Protein AF-A0A5C9AKV6-F1 (afdb_monomer)

Radius of gyration: 14.04 Å; Cα contacts (8 Å, |Δi|>4): 113; chains: 1; bounding box: 33×28×44 Å

Solvent-accessible surface area (backbone atoms only — not comparable to full-atom values): 5898 Å² total; per-residue (Å²): 132,72,56,66,61,49,43,74,72,34,51,45,73,64,52,48,50,60,42,70,74,45,57,81,90,45,32,67,59,45,50,42,48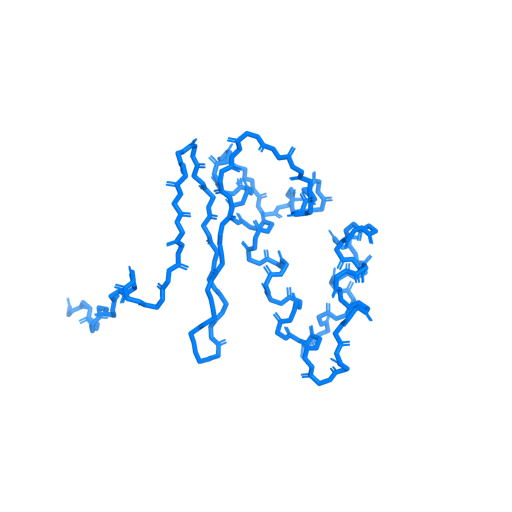,51,51,32,37,27,49,20,50,35,52,65,74,73,51,57,81,88,52,42,58,79,44,57,75,73,60,91,62,86,53,26,71,28,58,36,77,54,93,93,43,62,44,38,45,45,35,82,57,87,57,80,54,46,74,91,74,62,79,89,76,76,78,84,126

Organism: Escherichia coli (NCBI:txid562)

Structure (mmCIF, N/CA/C/O backbone):
data_AF-A0A5C9AKV6-F1
#
_entry.id   AF-A0A5C9AKV6-F1
#
loop_
_atom_site.group_PDB
_atom_site.id
_atom_site.type_symbol
_atom_site.label_atom_id
_atom_site.label_alt_id
_atom_site.label_comp_id
_atom_site.label_asym_id
_atom_site.label_entity_id
_atom_site.label_seq_id
_atom_site.pdbx_PDB_ins_code
_atom_site.Cartn_x
_atom_site.Cartn_y
_atom_site.Cartn_z
_atom_site.occupancy
_atom_site.B_iso_or_equiv
_atom_site.auth_seq_id
_atom_site.auth_comp_id
_atom_site.auth_asym_id
_atom_site.auth_atom_id
_atom_site.pdbx_PDB_model_num
ATOM 1 N N . ALA A 1 1 ? -10.530 14.120 2.009 1.00 62.38 1 ALA A N 1
ATOM 2 C CA . ALA A 1 1 ? -9.162 14.178 1.445 1.00 62.38 1 ALA A CA 1
ATOM 3 C C . ALA A 1 1 ? -9.190 13.738 -0.019 1.00 62.38 1 ALA A C 1
ATOM 5 O O . ALA A 1 1 ? -9.979 12.857 -0.347 1.00 62.38 1 ALA A O 1
ATOM 6 N N . ASN A 1 2 ? -8.371 14.333 -0.893 1.00 90.50 2 ASN A N 1
ATOM 7 C CA . ASN A 1 2 ? -8.347 14.022 -2.331 1.00 90.50 2 ASN A CA 1
ATOM 8 C C . ASN A 1 2 ? -7.441 12.812 -2.643 1.00 90.50 2 ASN A C 1
ATOM 10 O O . ASN A 1 2 ? -6.450 12.922 -3.362 1.00 90.50 2 ASN A O 1
ATOM 14 N N . TRP A 1 3 ? -7.754 11.660 -2.043 1.00 95.25 3 TRP A N 1
ATOM 15 C CA . TRP A 1 3 ? -6.950 10.439 -2.173 1.00 95.25 3 TRP A CA 1
ATOM 16 C C . TRP A 1 3 ? -6.920 9.909 -3.613 1.00 95.25 3 TRP A C 1
ATOM 18 O O . TRP A 1 3 ? -5.906 9.378 -4.045 1.00 95.25 3 TRP A O 1
ATOM 28 N N . ARG A 1 4 ? -7.991 10.127 -4.390 1.00 96.00 4 ARG A N 1
ATOM 29 C CA . ARG A 1 4 ? -8.058 9.741 -5.810 1.00 96.00 4 ARG A CA 1
ATOM 30 C C . ARG A 1 4 ? -7.024 10.475 -6.653 1.00 96.00 4 ARG A C 1
ATOM 32 O O . ARG A 1 4 ? -6.368 9.865 -7.483 1.00 96.00 4 ARG A O 1
ATOM 39 N N . TRP A 1 5 ? -6.838 11.774 -6.414 1.00 96.62 5 TRP A N 1
ATOM 40 C CA . TRP A 1 5 ? -5.790 12.529 -7.098 1.00 96.62 5 TRP A CA 1
ATOM 41 C C . TRP A 1 5 ? -4.391 12.029 -6.728 1.00 96.62 5 TRP A C 1
ATOM 43 O O . TRP A 1 5 ? -3.547 11.903 -7.609 1.00 96.62 5 TRP A O 1
ATOM 53 N N . LEU A 1 6 ? -4.161 11.690 -5.453 1.00 95.94 6 LEU A N 1
ATOM 54 C CA . LEU A 1 6 ? -2.894 11.089 -5.028 1.00 95.94 6 LEU A CA 1
ATOM 55 C C . LEU A 1 6 ? -2.661 9.738 -5.706 1.00 95.94 6 LEU A C 1
ATOM 57 O O . LEU A 1 6 ? -1.579 9.534 -6.242 1.00 95.94 6 LEU A O 1
ATOM 61 N N . ALA A 1 7 ? -3.668 8.860 -5.733 1.00 96.94 7 ALA A N 1
ATOM 62 C CA . ALA A 1 7 ? -3.604 7.577 -6.430 1.00 96.94 7 ALA A CA 1
ATOM 63 C C . ALA A 1 7 ? -3.208 7.777 -7.899 1.00 96.94 7 ALA A C 1
ATOM 65 O O . ALA A 1 7 ? -2.189 7.253 -8.333 1.00 96.94 7 ALA A O 1
ATOM 66 N N . ASN A 1 8 ? -3.911 8.658 -8.614 1.00 96.50 8 ASN A N 1
ATOM 67 C CA . ASN A 1 8 ? -3.614 8.962 -10.015 1.00 96.50 8 ASN A CA 1
ATOM 68 C C . ASN A 1 8 ? -2.194 9.514 -10.231 1.00 96.50 8 ASN A C 1
ATOM 70 O O . ASN A 1 8 ? -1.620 9.332 -11.301 1.00 96.50 8 ASN A O 1
ATOM 74 N N . ALA A 1 9 ? -1.634 10.218 -9.243 1.00 95.56 9 ALA A N 1
ATOM 75 C CA . ALA A 1 9 ? -0.299 10.802 -9.331 1.00 95.56 9 ALA A CA 1
ATOM 76 C C . ALA A 1 9 ? 0.831 9.817 -8.984 1.00 95.56 9 ALA A C 1
ATOM 78 O O . ALA A 1 9 ? 1.960 10.023 -9.429 1.00 95.56 9 ALA A O 1
ATOM 79 N N . VAL A 1 10 ? 0.568 8.792 -8.161 1.00 96.06 10 VAL A N 1
ATOM 80 C CA . VAL A 1 10 ? 1.630 7.960 -7.558 1.00 96.06 10 VAL A CA 1
ATOM 81 C C . VAL A 1 10 ? 1.474 6.456 -7.763 1.00 96.06 10 VAL A C 1
ATOM 83 O O . VAL A 1 10 ? 2.434 5.725 -7.513 1.00 96.06 10 VAL A O 1
ATOM 86 N N . PHE A 1 11 ? 0.296 5.974 -8.160 1.00 97.81 11 PHE A N 1
ATOM 87 C CA . PHE A 1 11 ? 0.047 4.547 -8.337 1.00 97.81 11 PHE A CA 1
ATOM 88 C C . PHE A 1 11 ? 0.399 4.090 -9.754 1.00 97.81 11 PHE A C 1
ATOM 90 O O . PHE A 1 11 ? 0.153 4.792 -10.735 1.00 97.81 11 PHE A O 1
ATOM 97 N N . SER A 1 12 ? 0.981 2.898 -9.861 1.00 97.62 12 SER A N 1
ATOM 98 C CA . SER A 1 12 ? 1.266 2.246 -11.138 1.00 97.62 12 SER A CA 1
ATOM 99 C C . SER A 1 12 ? -0.015 1.721 -11.796 1.00 97.62 12 SER A C 1
ATOM 101 O O . SER A 1 12 ? -1.097 1.751 -11.208 1.00 97.62 12 SER A O 1
ATOM 103 N N . LEU A 1 13 ? 0.093 1.196 -13.019 1.00 97.19 13 LEU A N 1
ATOM 104 C CA . LEU A 1 13 ? -1.034 0.529 -13.681 1.00 97.19 13 LEU A CA 1
ATOM 105 C C . LEU A 1 13 ? -1.511 -0.713 -12.911 1.00 97.19 13 LEU A C 1
ATOM 107 O O . LEU A 1 13 ? -2.713 -0.949 -12.838 1.00 97.19 13 LEU A O 1
ATOM 111 N N . GLY A 1 14 ? -0.592 -1.482 -12.317 1.00 97.31 14 GLY A N 1
ATOM 112 C CA . GLY A 1 14 ? -0.940 -2.661 -11.517 1.00 97.31 14 GLY A CA 1
ATOM 113 C C . GLY A 1 14 ? -1.716 -2.290 -10.253 1.00 97.31 14 GLY A C 1
ATOM 114 O O . GLY A 1 14 ? -2.706 -2.928 -9.910 1.00 97.31 14 GLY A O 1
ATOM 115 N N . GLU A 1 15 ? -1.324 -1.199 -9.602 1.00 98.38 15 GLU A N 1
ATOM 116 C CA . GLU A 1 15 ? -1.989 -0.695 -8.397 1.00 98.38 15 GLU A CA 1
ATOM 117 C C . GLU A 1 15 ? -3.371 -0.093 -8.705 1.00 98.38 15 GLU A C 1
ATOM 119 O O . GLU A 1 15 ? -4.313 -0.279 -7.937 1.00 98.38 15 GLU A O 1
ATOM 124 N N . HIS A 1 16 ? -3.537 0.571 -9.855 1.00 98.19 16 HIS A N 1
ATOM 125 C CA . HIS A 1 16 ? -4.867 0.973 -10.327 1.00 98.19 16 HIS A CA 1
ATOM 126 C C . HIS A 1 16 ? -5.749 -0.244 -10.640 1.00 98.19 16 HIS A C 1
ATOM 128 O O . HIS A 1 16 ? -6.926 -0.240 -10.296 1.00 98.19 16 HIS A O 1
ATOM 134 N N . ALA A 1 17 ? -5.189 -1.322 -11.195 1.00 98.12 17 ALA A N 1
ATOM 135 C CA . ALA A 1 17 ? -5.951 -2.548 -11.417 1.00 98.12 17 ALA A CA 1
ATOM 136 C C . ALA A 1 17 ? -6.441 -3.185 -10.098 1.00 98.12 17 ALA A C 1
ATOM 138 O O . ALA A 1 17 ? -7.573 -3.661 -10.040 1.00 98.12 17 ALA A O 1
ATOM 139 N N . GLU A 1 18 ? -5.643 -3.155 -9.021 1.00 97.88 18 GLU A N 1
ATOM 140 C CA . GLU A 1 18 ? -6.097 -3.585 -7.685 1.00 97.88 18 GLU A CA 1
ATOM 141 C C . GLU A 1 18 ? -7.244 -2.704 -7.148 1.00 97.88 18 GLU A C 1
ATOM 143 O O . GLU A 1 18 ? -8.184 -3.217 -6.540 1.00 97.88 18 GLU A O 1
ATOM 148 N N . MET A 1 19 ? -7.192 -1.389 -7.390 1.00 97.75 19 MET A N 1
ATOM 149 C CA . MET A 1 19 ? -8.253 -0.437 -7.028 1.00 97.75 19 MET A CA 1
ATOM 150 C C . MET A 1 19 ? -9.553 -0.661 -7.808 1.00 97.75 19 MET A C 1
ATOM 152 O O . MET A 1 19 ? -10.641 -0.539 -7.242 1.00 97.75 19 MET A O 1
ATOM 156 N N . ASP A 1 20 ? -9.447 -0.973 -9.097 1.00 97.44 20 ASP A N 1
ATOM 157 C CA . ASP A 1 20 ? -10.594 -1.186 -9.984 1.00 97.44 20 ASP A CA 1
ATOM 158 C C . ASP A 1 20 ? -11.264 -2.549 -9.750 1.00 97.44 20 ASP A C 1
ATOM 160 O O . ASP A 1 20 ? -12.433 -2.737 -10.086 1.00 97.44 20 ASP A O 1
ATOM 164 N N . ALA A 1 21 ? -10.547 -3.496 -9.138 1.00 97.94 21 ALA A N 1
ATOM 165 C CA . ALA A 1 21 ? -11.059 -4.823 -8.809 1.00 97.94 21 ALA A CA 1
ATOM 166 C C . ALA A 1 21 ? -11.982 -4.855 -7.574 1.00 97.94 21 ALA A C 1
ATOM 168 O O . ALA A 1 21 ? -12.658 -5.862 -7.352 1.00 97.94 21 ALA A O 1
ATOM 169 N N . VAL A 1 22 ? -12.018 -3.791 -6.761 1.00 97.81 22 VAL A N 1
ATOM 170 C CA . VAL A 1 22 ? -12.845 -3.721 -5.543 1.00 97.81 22 VAL A CA 1
ATOM 171 C C . VAL A 1 22 ? -14.097 -2.863 -5.731 1.00 97.81 22 VAL A C 1
ATOM 173 O O . VAL A 1 22 ? -14.161 -1.991 -6.598 1.00 97.81 22 VAL A O 1
ATOM 176 N N . HIS A 1 23 ? -15.111 -3.080 -4.886 1.00 98.06 23 HIS A N 1
ATOM 177 C CA . HIS A 1 23 ? -16.322 -2.254 -4.894 1.00 98.06 23 HIS A CA 1
ATOM 178 C C . HIS A 1 23 ? -15.976 -0.779 -4.591 1.00 98.06 23 HIS A C 1
ATOM 180 O O . HIS A 1 23 ? -15.088 -0.536 -3.768 1.00 98.06 23 HIS A O 1
ATOM 186 N N . PRO A 1 24 ? -16.684 0.219 -5.163 1.00 96.38 24 PRO A N 1
ATOM 187 C CA . PRO A 1 24 ? -16.439 1.638 -4.884 1.00 96.38 24 PRO A CA 1
ATOM 188 C C . PRO A 1 24 ? -16.340 1.999 -3.393 1.00 96.38 24 PRO A C 1
ATOM 190 O O . PRO A 1 24 ? -15.504 2.820 -3.016 1.00 96.38 24 PRO A O 1
ATOM 193 N N . ASP A 1 25 ? -17.129 1.340 -2.541 1.00 96.81 25 ASP A N 1
ATOM 194 C CA . ASP A 1 25 ? -17.127 1.561 -1.084 1.00 96.81 25 ASP A CA 1
ATOM 195 C C . ASP A 1 25 ? -15.859 1.041 -0.381 1.00 96.81 25 ASP A C 1
ATOM 197 O O . ASP A 1 25 ? -15.528 1.489 0.713 1.00 96.81 25 ASP A O 1
ATOM 201 N N . GLN A 1 26 ? -15.115 0.132 -1.018 1.00 96.50 26 GLN A N 1
ATOM 202 C CA . GLN A 1 26 ? -13.861 -0.447 -0.517 1.00 96.50 26 GLN A CA 1
ATOM 203 C C . GLN A 1 26 ? -12.620 0.249 -1.091 1.00 96.50 26 GLN A C 1
ATOM 205 O O . GLN A 1 26 ? -11.501 0.010 -0.639 1.00 96.50 26 GLN A O 1
ATOM 210 N N . GLN A 1 27 ? -12.788 1.139 -2.072 1.00 97.12 27 GLN A N 1
ATOM 211 C CA . GLN A 1 27 ? -11.660 1.785 -2.741 1.00 97.12 27 GLN A CA 1
ATOM 212 C C . GLN A 1 27 ? -10.794 2.619 -1.793 1.00 97.12 27 GLN A C 1
ATOM 214 O O . GLN A 1 27 ? -9.582 2.676 -1.972 1.00 97.12 27 GLN A O 1
ATOM 219 N N . LEU A 1 28 ? -11.378 3.258 -0.775 1.00 96.94 28 LEU A N 1
ATOM 220 C CA . LEU A 1 28 ? -10.585 4.015 0.197 1.00 96.94 28 LEU A CA 1
ATOM 221 C C . LEU A 1 28 ? -9.678 3.093 1.028 1.00 96.94 28 LEU A C 1
ATOM 223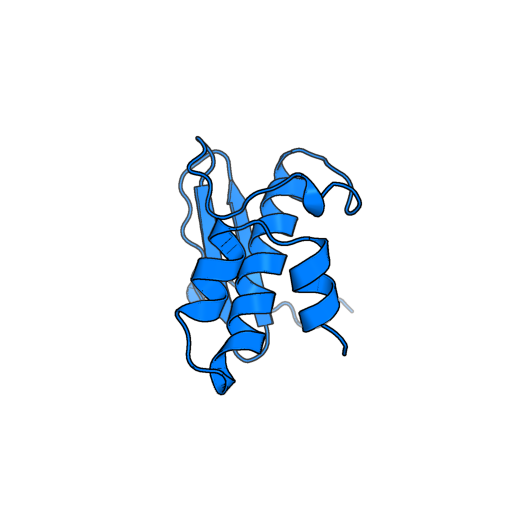 O O . LEU A 1 28 ? -8.527 3.437 1.282 1.00 96.94 28 LEU A O 1
ATOM 227 N N . GLU A 1 29 ? -10.174 1.922 1.425 1.00 96.69 29 GLU A N 1
ATOM 228 C CA . GLU A 1 29 ? -9.376 0.912 2.126 1.00 96.69 29 GLU A CA 1
ATOM 229 C C . GLU A 1 29 ? -8.265 0.372 1.218 1.00 96.6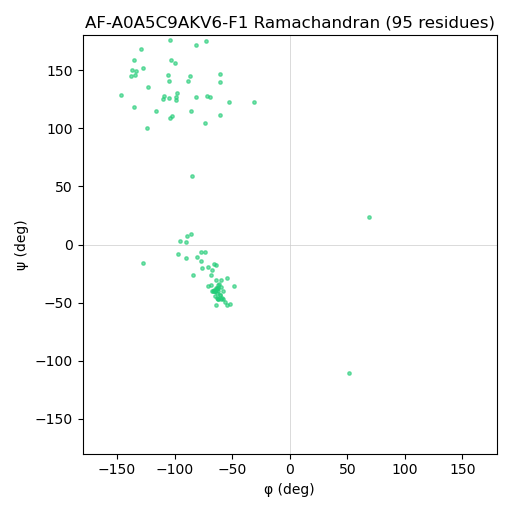9 29 GLU A C 1
ATOM 231 O O . GLU A 1 29 ? -7.102 0.319 1.621 1.00 96.69 29 GLU A O 1
ATOM 236 N N . MET A 1 30 ? -8.590 0.067 -0.043 1.00 97.81 30 MET A N 1
ATOM 237 C CA . MET A 1 30 ? -7.601 -0.386 -1.023 1.00 97.81 30 MET A CA 1
ATOM 238 C C . MET A 1 30 ? -6.524 0.675 -1.289 1.00 97.81 30 MET A C 1
ATOM 240 O O . MET A 1 30 ? -5.336 0.349 -1.339 1.00 97.81 30 MET A O 1
ATOM 244 N N . PHE A 1 31 ? -6.911 1.953 -1.367 1.00 97.94 31 PHE A N 1
ATOM 245 C CA . PHE A 1 31 ? -5.970 3.064 -1.486 1.00 97.94 31 PHE A CA 1
ATOM 246 C C . PHE A 1 31 ? -4.963 3.044 -0.338 1.00 97.94 31 PHE A C 1
ATOM 248 O O . PHE A 1 31 ? -3.756 3.097 -0.581 1.00 97.94 31 PHE A O 1
ATOM 255 N N . TRP A 1 32 ? -5.439 2.926 0.905 1.00 98.00 32 TRP A N 1
ATOM 256 C CA . TRP A 1 32 ? -4.556 2.885 2.066 1.00 98.00 32 TRP A CA 1
ATOM 257 C C . TRP A 1 32 ? -3.678 1.641 2.081 1.00 98.00 32 TRP A C 1
ATOM 259 O O . TRP A 1 32 ? -2.486 1.759 2.358 1.00 98.00 32 TRP A O 1
ATOM 269 N N . ARG A 1 33 ? -4.213 0.480 1.697 1.00 98.12 33 ARG A N 1
ATOM 270 C CA . ARG A 1 33 ? -3.439 -0.758 1.563 1.00 98.12 33 ARG A CA 1
ATOM 271 C C . ARG A 1 33 ? -2.286 -0.611 0.570 1.00 98.12 33 ARG A C 1
ATOM 273 O O . ARG A 1 33 ? -1.164 -1.027 0.866 1.00 98.12 33 ARG A O 1
ATOM 280 N N . ILE A 1 34 ? -2.536 -0.048 -0.612 1.00 98.38 34 ILE A N 1
ATOM 281 C CA . ILE A 1 34 ? -1.494 0.223 -1.615 1.00 98.38 34 ILE A CA 1
ATOM 282 C C . ILE A 1 34 ? -0.495 1.242 -1.064 1.00 98.38 34 ILE A C 1
ATOM 284 O O . ILE A 1 34 ? 0.706 0.973 -1.030 1.00 98.38 34 ILE A O 1
ATOM 288 N N . TRP A 1 35 ? -0.988 2.377 -0.567 1.00 97.75 35 TRP A N 1
ATOM 289 C CA . TRP A 1 35 ? -0.164 3.453 -0.024 1.00 97.75 35 TRP A CA 1
ATOM 290 C C . TRP A 1 35 ? 0.823 2.942 1.032 1.00 97.75 35 TRP A C 1
ATOM 292 O O . TRP A 1 35 ? 2.032 3.155 0.914 1.00 97.75 35 TRP A O 1
ATOM 302 N N . THR A 1 36 ? 0.337 2.193 2.026 1.00 97.88 36 THR A N 1
ATOM 303 C CA . THR A 1 36 ? 1.183 1.699 3.117 1.00 97.88 36 THR A CA 1
ATOM 304 C C . THR A 1 36 ? 2.184 0.652 2.644 1.00 97.88 36 THR A C 1
ATOM 306 O O . THR A 1 36 ? 3.318 0.652 3.121 1.00 97.88 36 THR A O 1
ATOM 309 N N . ARG A 1 37 ? 1.829 -0.201 1.668 1.00 98.19 37 ARG A N 1
ATOM 310 C CA . ARG A 1 37 ? 2.789 -1.138 1.054 1.00 98.19 37 ARG A CA 1
ATOM 311 C C . ARG A 1 37 ? 3.924 -0.390 0.357 1.00 98.19 37 ARG A C 1
ATOM 313 O O . ARG A 1 37 ? 5.090 -0.713 0.581 1.00 98.19 37 ARG A O 1
ATOM 320 N N . LYS A 1 38 ? 3.602 0.639 -0.437 1.00 97.94 38 LYS A N 1
ATOM 321 C CA . LYS A 1 38 ? 4.609 1.479 -1.107 1.00 97.94 38 LYS A CA 1
ATOM 322 C C . LYS A 1 38 ? 5.526 2.154 -0.087 1.00 97.94 38 LYS A C 1
ATOM 324 O O . LYS A 1 38 ? 6.745 2.095 -0.232 1.00 97.94 38 LYS A O 1
ATOM 329 N N . GLU A 1 39 ? 4.964 2.739 0.971 1.00 97.75 39 GLU A N 1
ATOM 330 C CA . GLU A 1 39 ? 5.753 3.345 2.048 1.00 97.75 39 GLU A CA 1
ATOM 331 C C . GLU A 1 39 ? 6.671 2.340 2.749 1.00 97.75 39 GLU A C 1
ATOM 333 O O . GLU A 1 39 ? 7.831 2.661 3.005 1.00 97.75 39 GLU A O 1
ATOM 338 N N . ALA A 1 40 ? 6.185 1.131 3.045 1.00 97.81 40 ALA A N 1
ATOM 339 C CA . ALA A 1 40 ? 6.991 0.089 3.674 1.00 97.81 40 ALA A CA 1
ATOM 340 C C . ALA A 1 40 ? 8.200 -0.283 2.802 1.00 97.81 40 ALA A C 1
ATOM 342 O O . ALA A 1 40 ? 9.316 -0.367 3.311 1.00 97.81 40 ALA A O 1
ATOM 343 N N . ILE A 1 41 ? 8.008 -0.426 1.486 1.00 97.50 41 ILE A N 1
ATOM 344 C CA . ILE A 1 41 ? 9.093 -0.698 0.530 1.00 97.50 41 ILE A CA 1
ATOM 345 C C . ILE A 1 41 ? 10.096 0.463 0.485 1.00 97.50 41 ILE A C 1
ATOM 347 O O . ILE A 1 41 ? 11.304 0.234 0.550 1.00 97.50 41 ILE A O 1
ATOM 351 N N . VAL A 1 42 ? 9.620 1.713 0.409 1.00 97.50 42 VAL A N 1
ATOM 352 C CA . VAL A 1 42 ? 10.492 2.901 0.424 1.00 97.50 42 VAL A CA 1
ATOM 353 C C . VAL A 1 42 ? 11.325 2.953 1.707 1.00 97.50 42 VAL A C 1
ATOM 355 O O . VAL A 1 42 ? 12.535 3.165 1.636 1.00 97.50 42 VAL A O 1
ATOM 358 N N . LYS A 1 43 ? 10.700 2.731 2.868 1.00 97.25 43 LYS A N 1
ATOM 359 C CA . LYS A 1 43 ? 11.365 2.773 4.178 1.00 97.25 43 LYS A CA 1
ATOM 360 C C . LYS A 1 43 ? 12.366 1.631 4.343 1.00 97.25 43 LYS A C 1
ATOM 362 O O . LYS A 1 43 ? 13.466 1.867 4.831 1.00 97.25 43 LYS A O 1
ATOM 367 N N . GLN A 1 44 ? 12.034 0.426 3.878 1.00 96.56 44 GLN A N 1
ATOM 368 C CA . GLN A 1 44 ? 12.911 -0.745 3.971 1.00 96.56 44 GLN A CA 1
ATOM 369 C C . GLN A 1 44 ? 14.254 -0.527 3.256 1.00 96.56 44 GLN A C 1
ATOM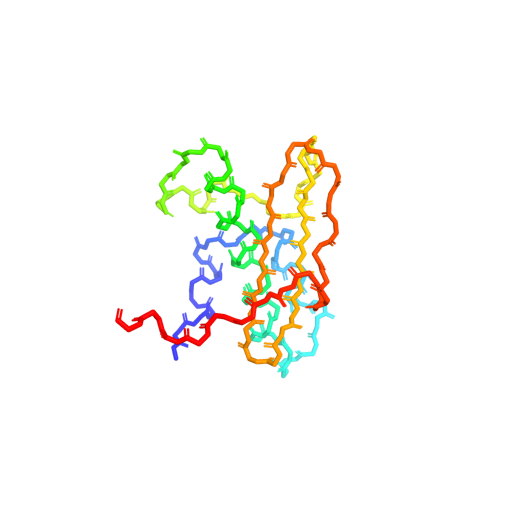 371 O O . GLN A 1 44 ? 15.290 -0.937 3.775 1.00 96.56 44 GLN A O 1
ATOM 376 N N . ARG A 1 45 ? 14.261 0.176 2.115 1.00 94.62 45 ARG A N 1
ATOM 377 C CA . ARG A 1 45 ? 15.492 0.519 1.378 1.00 94.62 45 ARG A CA 1
ATOM 378 C C . ARG A 1 45 ? 16.189 1.803 1.857 1.00 94.62 45 ARG A C 1
ATOM 380 O O . ARG A 1 45 ? 17.087 2.284 1.171 1.00 94.62 45 ARG A O 1
ATOM 387 N N . GLY A 1 46 ? 15.759 2.392 2.978 1.00 94.94 46 GLY A N 1
ATOM 388 C CA . GLY A 1 46 ? 16.296 3.661 3.494 1.00 94.94 46 GLY A CA 1
ATOM 389 C C . GLY A 1 46 ? 15.955 4.886 2.632 1.00 94.94 46 GLY A C 1
ATOM 390 O O . GLY A 1 46 ? 16.689 5.871 2.637 1.00 94.94 46 GLY A O 1
ATOM 391 N N . GLY A 1 47 ? 14.876 4.811 1.849 1.00 95.00 47 GLY A N 1
ATOM 392 C CA . GLY A 1 47 ? 14.454 5.859 0.926 1.00 95.00 47 GLY A CA 1
ATOM 393 C C . GLY A 1 47 ? 13.675 7.004 1.578 1.00 95.00 47 GLY A C 1
ATOM 394 O O . GLY A 1 47 ? 13.260 6.935 2.734 1.00 95.00 47 GLY A O 1
ATOM 395 N N . SER A 1 48 ? 13.431 8.061 0.800 1.00 93.94 48 SER A N 1
ATOM 396 C CA . SER A 1 48 ? 12.607 9.205 1.212 1.00 93.94 48 SER A CA 1
ATOM 397 C C . SER A 1 48 ? 11.186 9.111 0.657 1.00 93.94 48 SER A C 1
ATOM 399 O O . SER A 1 48 ? 10.952 8.498 -0.385 1.00 93.94 48 SER A O 1
ATOM 401 N N . ALA A 1 49 ? 10.231 9.776 1.316 1.00 87.62 49 ALA A N 1
ATOM 402 C CA . ALA A 1 49 ? 8.822 9.790 0.903 1.00 87.62 49 ALA A CA 1
ATOM 403 C C . ALA A 1 49 ? 8.613 10.249 -0.556 1.00 87.62 49 ALA A C 1
ATOM 405 O O . ALA A 1 49 ? 7.697 9.783 -1.229 1.00 87.62 49 ALA A O 1
ATOM 406 N N . TRP A 1 50 ? 9.504 11.093 -1.087 1.00 88.38 50 TRP A N 1
ATOM 407 C CA . TRP A 1 50 ? 9.471 11.556 -2.480 1.00 88.38 50 TRP A CA 1
ATOM 408 C C . TRP A 1 50 ? 9.667 10.441 -3.512 1.00 88.38 50 TRP A C 1
ATOM 410 O O . TRP A 1 50 ? 9.336 10.609 -4.681 1.00 88.38 50 TRP A O 1
ATOM 4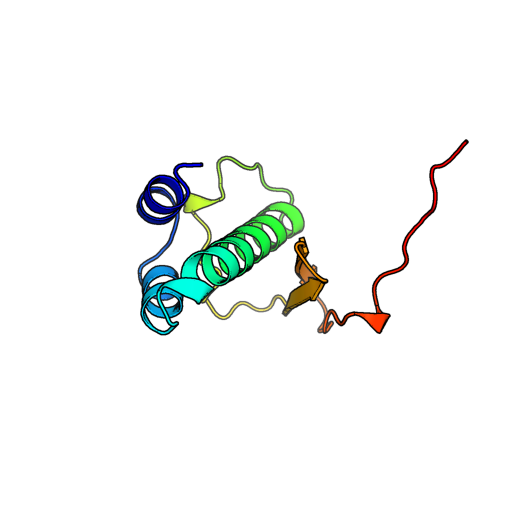20 N N . GLN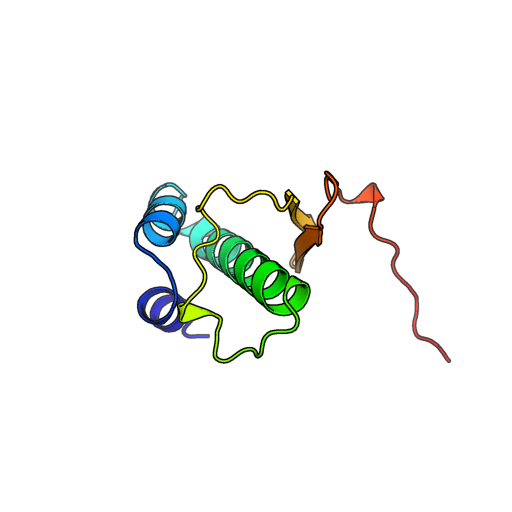 A 1 51 ? 10.186 9.288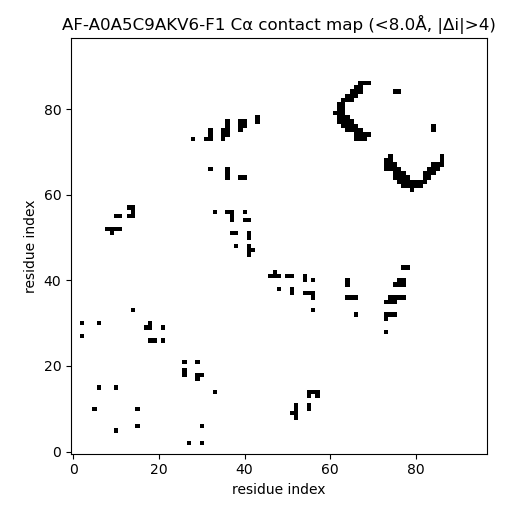 -3.092 1.00 95.00 51 GLN A N 1
ATOM 421 C CA . GLN A 1 51 ? 10.416 8.137 -3.958 1.00 95.00 51 GLN A CA 1
ATOM 422 C C . GLN A 1 51 ? 9.205 7.194 -4.029 1.00 95.00 51 GLN A C 1
ATOM 424 O O . GLN A 1 51 ? 9.318 6.119 -4.609 1.00 95.00 51 GLN A O 1
ATOM 429 N N . ILE A 1 52 ? 8.054 7.557 -3.453 1.00 95.12 52 ILE A N 1
ATOM 430 C CA . ILE A 1 52 ? 6.863 6.694 -3.454 1.00 95.12 52 ILE A CA 1
ATOM 431 C C . ILE A 1 52 ? 6.346 6.402 -4.871 1.00 95.12 52 ILE A C 1
ATOM 433 O O . ILE A 1 52 ? 5.926 5.282 -5.147 1.00 95.12 52 ILE A O 1
ATOM 437 N N . VAL A 1 53 ? 6.455 7.368 -5.791 1.00 95.75 53 VAL A N 1
ATOM 438 C CA . VAL A 1 53 ? 6.055 7.224 -7.204 1.00 95.75 53 VAL A CA 1
ATOM 439 C C . VAL A 1 53 ? 6.942 6.245 -7.984 1.00 95.75 53 VAL A C 1
ATOM 441 O O . VAL A 1 53 ? 6.518 5.708 -9.000 1.00 95.75 53 VAL A O 1
ATOM 444 N N . SER A 1 54 ? 8.170 5.980 -7.519 1.00 92.56 54 SER A N 1
ATOM 445 C CA . SER A 1 54 ? 9.103 5.062 -8.192 1.00 92.56 54 SER A CA 1
ATOM 446 C C . SER A 1 54 ? 8.987 3.610 -7.726 1.00 92.56 54 SER A C 1
ATOM 448 O O . SER A 1 54 ? 9.771 2.764 -8.153 1.00 92.56 54 SER A O 1
ATOM 450 N N . VAL A 1 55 ? 8.051 3.319 -6.824 1.00 94.81 55 VAL A N 1
ATOM 451 C CA . VAL A 1 55 ? 7.779 1.970 -6.322 1.00 94.81 55 VAL A CA 1
ATOM 452 C C . VAL A 1 55 ? 6.501 1.452 -6.954 1.00 94.81 55 VAL A C 1
ATOM 454 O O . VAL A 1 55 ? 5.532 2.190 -7.062 1.00 94.81 55 VAL A O 1
ATOM 457 N N . ASP A 1 56 ? 6.479 0.173 -7.305 1.00 96.31 56 ASP A N 1
ATOM 458 C CA . ASP A 1 56 ? 5.261 -0.562 -7.629 1.00 96.31 56 ASP A CA 1
ATOM 459 C C . ASP A 1 56 ? 5.085 -1.672 -6.586 1.00 96.31 56 ASP A C 1
ATOM 461 O O . ASP A 1 56 ? 5.922 -2.569 -6.481 1.00 96.31 56 ASP A O 1
ATOM 465 N N . SER A 1 57 ? 4.028 -1.587 -5.778 1.00 96.19 57 SER A N 1
ATOM 466 C CA . SER A 1 57 ? 3.736 -2.558 -4.718 1.00 96.19 57 SER A CA 1
ATOM 467 C C . SER A 1 57 ? 3.131 -3.874 -5.221 1.00 96.19 57 SER A C 1
ATOM 469 O O . SER A 1 57 ? 3.002 -4.812 -4.432 1.00 96.19 57 SER A O 1
ATOM 471 N N . THR A 1 58 ? 2.805 -3.967 -6.513 1.00 95.88 58 THR A N 1
ATOM 472 C CA . THR A 1 58 ? 2.388 -5.210 -7.185 1.00 95.88 58 THR A CA 1
ATOM 473 C C . THR A 1 58 ? 3.566 -5.982 -7.779 1.00 95.88 58 THR A C 1
ATOM 475 O O . THR A 1 58 ? 3.427 -7.147 -8.149 1.00 95.88 58 THR A O 1
ATOM 478 N N . TYR A 1 59 ? 4.749 -5.363 -7.850 1.00 93.88 59 TYR A N 1
ATOM 479 C CA . TYR A 1 59 ? 5.935 -6.005 -8.399 1.00 93.88 59 TYR A CA 1
ATOM 480 C C . TYR A 1 59 ? 6.483 -7.087 -7.458 1.00 93.88 59 TYR A C 1
ATOM 482 O O . TYR A 1 59 ? 6.785 -6.838 -6.288 1.00 93.88 59 TYR A O 1
ATOM 490 N N . HIS A 1 60 ? 6.691 -8.290 -7.994 1.00 87.50 60 HIS A N 1
ATOM 491 C CA . HIS A 1 60 ? 7.312 -9.387 -7.260 1.00 87.50 60 HIS A CA 1
ATOM 492 C C . HIS A 1 60 ? 8.819 -9.152 -7.099 1.00 87.50 60 HIS A C 1
ATOM 494 O O . HIS A 1 60 ? 9.605 -9.331 -8.029 1.00 87.50 60 HIS A O 1
ATOM 500 N N . SER A 1 61 ? 9.221 -8.762 -5.892 1.00 90.31 61 SER A N 1
ATOM 501 C CA . SER A 1 61 ? 10.624 -8.620 -5.497 1.00 90.31 61 SER A CA 1
ATOM 502 C C . SER A 1 61 ? 11.084 -9.784 -4.610 1.00 90.31 61 SER A C 1
ATOM 504 O O . SER A 1 61 ? 10.285 -10.630 -4.215 1.00 90.31 61 SER A O 1
ATOM 506 N N . SER A 1 62 ? 12.372 -9.812 -4.255 1.00 93.31 62 SER A N 1
ATOM 507 C CA . SER A 1 62 ? 12.905 -10.737 -3.245 1.00 93.31 62 SER A CA 1
ATOM 508 C C . SER A 1 62 ? 12.524 -10.364 -1.804 1.00 93.31 62 SER A C 1
ATOM 510 O O . SER A 1 62 ? 12.861 -11.103 -0.884 1.00 93.31 62 SER A O 1
ATOM 512 N N . LEU A 1 63 ? 11.882 -9.210 -1.586 1.00 95.81 63 LEU A N 1
ATOM 513 C CA . LEU A 1 63 ? 11.411 -8.768 -0.275 1.00 95.81 63 LEU A CA 1
ATOM 514 C C . LEU A 1 63 ? 10.019 -9.334 0.013 1.00 95.81 63 LEU A C 1
ATOM 516 O O . LEU A 1 63 ? 9.169 -9.429 -0.873 1.00 95.81 63 LEU A O 1
ATOM 520 N N . SER A 1 64 ? 9.769 -9.643 1.281 1.00 96.94 64 SER A N 1
ATOM 521 C CA . SER A 1 64 ? 8.448 -10.001 1.784 1.00 96.94 64 SER A CA 1
ATOM 522 C C . SER A 1 64 ? 7.682 -8.739 2.145 1.00 96.94 64 SER A C 1
ATOM 524 O O . SER A 1 64 ? 8.055 -8.040 3.086 1.00 96.94 64 SER A O 1
ATOM 526 N N . VAL A 1 65 ? 6.592 -8.468 1.432 1.00 97.69 65 VAL A N 1
ATOM 527 C CA . VAL A 1 65 ? 5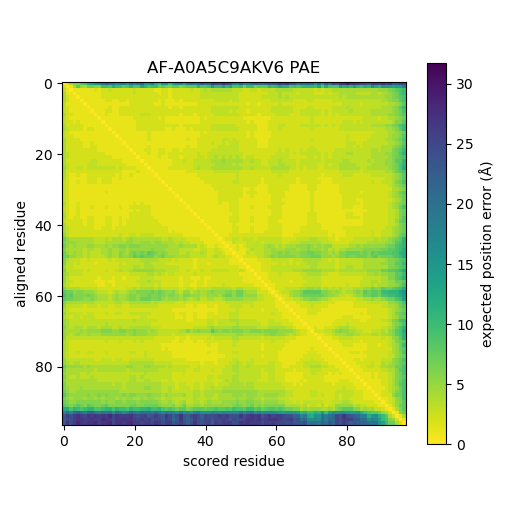.657 -7.387 1.758 1.00 97.69 65 VAL A CA 1
ATOM 528 C C . VAL A 1 65 ? 4.357 -8.007 2.251 1.00 97.69 65 VAL A C 1
ATOM 530 O O . VAL A 1 65 ? 3.759 -8.823 1.553 1.00 97.69 65 VAL A O 1
ATOM 533 N N . SER A 1 66 ? 3.906 -7.622 3.440 1.00 97.31 66 SER A N 1
ATOM 534 C CA . SER A 1 66 ? 2.607 -8.048 3.968 1.00 97.31 66 SER A CA 1
ATOM 535 C C . SER A 1 66 ? 1.855 -6.876 4.588 1.00 97.31 66 SER A C 1
ATOM 537 O O . SER A 1 66 ? 2.433 -5.829 4.887 1.00 97.31 66 SER A O 1
ATOM 539 N N . HIS A 1 67 ? 0.538 -7.027 4.690 1.00 97.69 67 HIS A N 1
ATOM 540 C CA . HIS A 1 67 ? -0.396 -5.986 5.107 1.00 97.69 67 HIS A CA 1
ATOM 541 C C . HIS A 1 67 ? -1.427 -6.580 6.062 1.00 97.69 67 HIS A C 1
ATOM 543 O O . HIS A 1 67 ? -1.834 -7.728 5.884 1.00 97.69 67 HIS A O 1
ATOM 549 N N . CYS A 1 68 ? -1.853 -5.789 7.042 1.00 96.81 68 CYS A N 1
ATOM 550 C CA . CYS A 1 68 ? -3.032 -6.076 7.841 1.00 96.81 68 CYS A CA 1
ATOM 551 C C . CYS A 1 68 ? -3.900 -4.819 7.981 1.00 96.81 68 CYS A C 1
ATOM 553 O O . CYS A 1 68 ? -3.400 -3.693 8.047 1.00 96.81 68 CYS A O 1
ATOM 555 N N . GLN A 1 69 ? -5.213 -5.036 8.023 1.00 95.88 69 GLN A N 1
ATOM 556 C CA . GLN A 1 69 ? -6.191 -4.016 8.376 1.00 95.88 69 GLN A CA 1
ATOM 557 C C . GLN A 1 69 ? -6.571 -4.208 9.848 1.00 95.88 69 GLN A C 1
ATOM 559 O O . GLN A 1 69 ? -6.953 -5.308 10.250 1.00 95.88 69 GLN A O 1
ATOM 564 N N . LEU A 1 70 ? -6.464 -3.144 10.642 1.00 94.00 70 LEU A N 1
ATOM 565 C CA . LEU A 1 70 ? -6.862 -3.102 12.048 1.00 94.00 70 LEU A CA 1
ATOM 566 C C . LEU A 1 70 ? -7.860 -1.969 12.240 1.00 94.00 70 LEU A C 1
ATOM 568 O O . LEU A 1 70 ? -7.464 -0.810 12.317 1.00 94.00 70 LEU A O 1
ATOM 572 N N . GLU A 1 71 ? -9.149 -2.297 12.293 1.00 90.94 71 GLU A N 1
ATOM 573 C CA . GLU A 1 71 ? -10.226 -1.301 12.325 1.00 90.94 71 GLU A CA 1
ATOM 574 C C . GLU A 1 71 ? -10.075 -0.279 11.181 1.00 90.94 71 GLU A C 1
ATOM 576 O O . GLU A 1 71 ? -10.227 -0.627 10.009 1.00 90.94 71 GLU A O 1
ATOM 581 N N . ASN A 1 72 ? -9.743 0.975 11.498 1.00 91.19 72 ASN A N 1
ATOM 582 C CA . ASN A 1 72 ? -9.522 2.058 10.541 1.00 91.19 72 ASN A CA 1
ATOM 583 C C . ASN A 1 72 ? -8.043 2.261 10.152 1.00 91.19 72 ASN A C 1
ATOM 585 O O . ASN A 1 72 ? -7.742 3.178 9.385 1.00 91.19 72 ASN A O 1
ATOM 589 N N . LEU A 1 73 ? -7.124 1.430 10.652 1.00 94.31 73 LEU A N 1
ATOM 590 C CA . LEU A 1 73 ? -5.697 1.488 10.352 1.00 94.31 73 LEU A CA 1
ATOM 591 C C . LEU A 1 73 ? -5.309 0.484 9.268 1.00 94.31 73 LEU A C 1
ATOM 593 O O . LEU A 1 73 ? -5.586 -0.709 9.372 1.00 94.31 73 LEU A O 1
ATOM 597 N N . SER A 1 74 ? -4.582 0.975 8.268 1.00 97.56 74 SER A N 1
ATOM 598 C CA . SER A 1 74 ? -3.866 0.146 7.301 1.00 97.56 74 SER A CA 1
ATOM 599 C C . SER A 1 74 ? -2.406 0.060 7.726 1.00 97.56 74 SER A C 1
ATOM 601 O O . SER A 1 74 ? -1.750 1.090 7.892 1.00 97.56 74 SER A O 1
ATOM 603 N N . LEU A 1 75 ? -1.887 -1.151 7.901 1.00 98.00 75 LEU A N 1
ATOM 604 C CA . LEU A 1 75 ? -0.497 -1.386 8.276 1.00 98.00 75 LEU A CA 1
ATOM 605 C C . LEU A 1 75 ? 0.165 -2.275 7.237 1.00 98.00 75 LEU A C 1
ATOM 607 O O . LEU A 1 75 ? -0.395 -3.284 6.822 1.00 98.00 75 LEU A O 1
ATOM 611 N N . ALA A 1 76 ? 1.383 -1.925 6.838 1.00 98.06 76 ALA A N 1
ATOM 612 C CA . ALA A 1 76 ? 2.188 -2.771 5.977 1.00 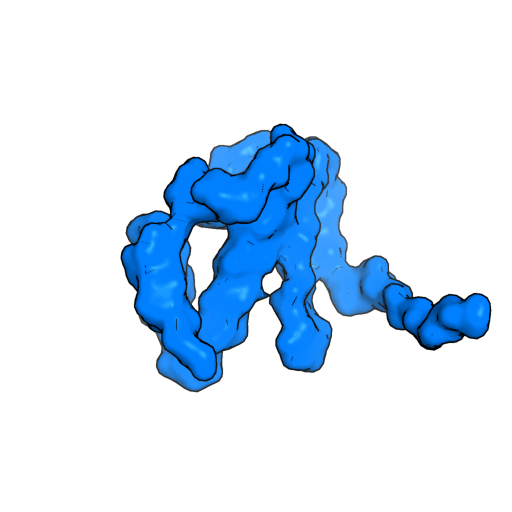98.06 76 ALA A CA 1
ATOM 613 C C . ALA A 1 76 ? 3.633 -2.811 6.454 1.00 98.06 76 ALA A C 1
ATOM 615 O O . ALA A 1 76 ? 4.163 -1.845 7.005 1.00 98.06 76 ALA A O 1
ATOM 616 N N . ILE A 1 77 ? 4.268 -3.942 6.192 1.00 97.56 77 ILE A N 1
ATOM 617 C CA . ILE A 1 77 ? 5.668 -4.199 6.495 1.00 97.56 77 ILE A CA 1
ATOM 618 C C . ILE A 1 77 ? 6.376 -4.698 5.242 1.00 97.56 77 ILE A C 1
ATOM 620 O O . ILE A 1 77 ? 5.768 -5.312 4.367 1.00 97.56 77 ILE A O 1
ATOM 624 N N . CYS A 1 78 ? 7.673 -4.427 5.167 1.00 97.88 78 CYS A N 1
ATOM 625 C CA . CYS A 1 78 ? 8.541 -4.913 4.109 1.00 97.88 78 CYS A CA 1
ATOM 626 C C . CYS A 1 78 ? 9.836 -5.414 4.751 1.00 97.88 78 CYS A C 1
ATOM 628 O O . CYS A 1 78 ? 10.528 -4.648 5.426 1.00 97.88 78 CYS A O 1
ATOM 630 N N . THR A 1 79 ? 10.139 -6.701 4.590 1.00 97.50 79 THR A N 1
ATOM 631 C CA . THR A 1 79 ? 11.247 -7.381 5.273 1.00 97.50 79 THR A CA 1
ATOM 632 C C . THR A 1 79 ? 12.068 -8.240 4.301 1.00 97.50 79 THR A C 1
ATOM 634 O O . THR A 1 79 ? 11.516 -8.781 3.343 1.00 97.50 79 THR A O 1
ATOM 637 N N . PRO A 1 80 ? 13.387 -8.419 4.525 1.00 96.81 80 PRO A N 1
ATOM 638 C CA . PRO A 1 80 ? 14.206 -9.329 3.714 1.00 96.81 80 PRO A CA 1
ATOM 639 C C . PRO A 1 80 ? 13.861 -10.811 3.904 1.00 96.81 80 PRO A C 1
ATOM 641 O O . PRO A 1 80 ? 14.105 -11.621 3.016 1.00 96.81 80 PRO A O 1
ATOM 644 N N . THR A 1 81 ? 13.315 -11.175 5.066 1.00 96.12 81 THR A N 1
ATOM 645 C CA . THR A 1 81 ? 12.843 -12.527 5.375 1.00 96.12 81 THR A CA 1
ATOM 646 C C . THR A 1 81 ? 11.316 -12.575 5.352 1.00 96.12 81 THR A C 1
ATOM 648 O O . THR A 1 81 ? 10.684 -11.588 5.739 1.00 96.12 81 THR A O 1
ATOM 651 N N . PRO A 1 82 ? 10.700 -13.693 4.927 1.00 96.50 82 PRO A N 1
ATOM 652 C CA . PRO A 1 82 ? 9.251 -13.853 4.956 1.00 96.50 82 PRO A CA 1
ATOM 653 C C . PRO A 1 82 ? 8.654 -13.564 6.335 1.00 96.50 82 PRO A C 1
ATOM 655 O O . PRO A 1 82 ? 9.022 -14.198 7.322 1.00 96.50 82 PRO A O 1
ATOM 658 N N . PHE A 1 83 ? 7.720 -12.616 6.393 1.00 96.31 83 PHE A N 1
ATOM 659 C CA . PHE A 1 83 ? 6.943 -12.315 7.593 1.00 96.31 83 PHE A CA 1
ATOM 660 C C . PHE A 1 83 ? 5.530 -11.869 7.200 1.00 96.31 83 PHE A C 1
ATOM 662 O O . PHE A 1 83 ? 5.348 -10.991 6.351 1.00 96.31 83 PHE A O 1
ATOM 669 N N . THR A 1 84 ? 4.527 -12.509 7.803 1.00 96.69 84 THR A N 1
ATOM 670 C CA . THR A 1 84 ? 3.108 -12.223 7.561 1.00 96.69 84 THR A CA 1
ATOM 671 C C . THR A 1 84 ? 2.563 -11.426 8.731 1.00 96.69 84 THR A C 1
ATOM 673 O O . THR A 1 84 ? 2.406 -11.961 9.826 1.00 96.69 84 THR A O 1
ATOM 676 N N . LEU A 1 85 ? 2.284 -10.147 8.494 1.00 96.69 85 LEU A N 1
ATOM 677 C CA . LEU A 1 85 ? 1.653 -9.284 9.476 1.00 96.69 85 LEU A CA 1
ATOM 678 C C . LEU A 1 85 ? 0.202 -9.717 9.694 1.00 96.69 85 LEU A C 1
ATOM 680 O O . LEU A 1 85 ? -0.577 -9.819 8.749 1.00 96.69 85 LEU A O 1
ATOM 684 N N . THR A 1 86 ? -0.158 -9.943 10.951 1.00 96.19 86 THR A N 1
ATOM 685 C CA . THR A 1 86 ? -1.526 -10.261 11.377 1.00 96.19 86 THR A CA 1
ATOM 686 C C . THR A 1 86 ? -1.932 -9.341 12.520 1.00 96.19 86 THR A C 1
ATOM 688 O O . THR A 1 86 ? -1.087 -8.649 13.091 1.00 96.19 86 THR A O 1
ATOM 691 N N . ALA A 1 87 ? -3.219 -9.329 12.867 1.00 94.12 87 ALA A N 1
ATOM 692 C CA . ALA A 1 87 ? -3.696 -8.553 14.006 1.00 94.12 87 ALA A CA 1
ATOM 693 C C . ALA A 1 87 ? -2.996 -8.955 15.316 1.00 94.12 87 ALA A C 1
ATOM 695 O O . ALA A 1 87 ? -2.559 -8.089 16.066 1.00 94.12 87 ALA A O 1
ATOM 696 N N . ASP A 1 88 ? -2.770 -10.256 15.514 1.00 94.44 88 ASP A N 1
ATOM 697 C CA . ASP A 1 88 ? -2.084 -10.814 16.688 1.00 94.44 88 ASP A CA 1
ATOM 698 C C . ASP A 1 88 ? -0.606 -10.399 16.782 1.00 94.44 88 ASP A C 1
ATOM 700 O O . ASP A 1 88 ? 0.024 -10.525 17.830 1.00 94.44 88 ASP A O 1
ATOM 704 N N . SER A 1 89 ? -0.028 -9.903 15.681 1.00 94.00 89 SER A N 1
ATOM 705 C CA . SER A 1 89 ? 1.348 -9.393 15.647 1.00 94.00 89 SER A CA 1
ATOM 706 C C . SER A 1 89 ? 1.479 -7.967 16.189 1.00 94.00 89 SER A C 1
ATOM 708 O O . SER A 1 89 ? 2.601 -7.491 16.353 1.00 94.00 89 SER A O 1
ATOM 710 N N . VAL A 1 90 ? 0.367 -7.262 16.421 1.00 93.38 90 VAL A N 1
ATOM 711 C CA . VAL A 1 90 ? 0.364 -5.849 16.814 1.00 93.38 90 VAL A CA 1
ATOM 712 C C . VAL A 1 90 ? 0.039 -5.715 18.296 1.00 93.38 90 VAL A C 1
ATOM 714 O O . VAL A 1 90 ? -0.979 -6.202 18.778 1.00 93.38 90 VAL A O 1
ATOM 717 N N . GLN A 1 91 ? 0.913 -5.018 19.019 1.00 92.38 91 GLN A N 1
ATOM 718 C CA . GLN A 1 91 ? 0.716 -4.670 20.421 1.00 92.38 91 GLN A CA 1
ATOM 719 C C . GLN A 1 91 ? 0.457 -3.173 20.541 1.00 92.38 91 GLN A C 1
ATOM 721 O O . GLN A 1 91 ? 1.232 -2.356 20.041 1.00 92.38 91 GLN A O 1
ATOM 726 N N . TRP A 1 92 ? -0.628 -2.822 21.222 1.00 89.31 92 TRP A N 1
ATOM 727 C CA . TRP A 1 92 ? -0.923 -1.445 21.584 1.00 89.31 92 TRP A CA 1
ATOM 728 C C . TRP A 1 92 ? -0.125 -1.083 22.829 1.00 89.31 92 TRP A C 1
ATOM 730 O O . TRP A 1 92 ? -0.155 -1.801 23.827 1.00 89.31 92 TRP A O 1
ATOM 740 N N . ILE A 1 93 ? 0.615 0.016 22.751 1.00 87.88 93 ILE A N 1
ATOM 741 C CA . ILE A 1 93 ? 1.327 0.576 23.893 1.00 87.88 93 ILE A CA 1
ATOM 742 C C . ILE A 1 93 ? 0.488 1.758 24.364 1.00 87.88 93 ILE A C 1
ATOM 744 O O . ILE A 1 93 ? 0.393 2.759 23.652 1.00 87.88 93 ILE A O 1
ATOM 748 N N . ASP A 1 94 ? -0.141 1.630 25.532 1.00 84.62 94 ASP A N 1
ATOM 749 C CA . ASP A 1 94 ? -0.768 2.773 26.194 1.00 84.62 94 ASP A CA 1
ATOM 750 C C . ASP A 1 94 ? 0.310 3.823 26.483 1.00 84.62 94 ASP A C 1
ATOM 752 O O . ASP A 1 94 ? 1.443 3.472 26.818 1.00 84.62 94 ASP A O 1
ATOM 756 N N . SER A 1 95 ? -0.037 5.098 26.286 1.00 73.12 95 SER A N 1
ATOM 757 C CA . SER A 1 95 ? 0.859 6.259 26.328 1.00 73.12 95 SER A CA 1
ATOM 758 C C . SER A 1 95 ? 2.033 6.092 27.293 1.00 73.12 95 SER A C 1
ATOM 760 O O . SER A 1 95 ? 1.848 5.887 28.492 1.00 73.12 95 SER A O 1
ATOM 762 N N . VAL A 1 96 ? 3.250 6.223 26.762 1.00 64.00 96 VAL A N 1
ATOM 763 C CA . VAL A 1 96 ? 4.459 6.355 27.577 1.00 64.00 96 VAL A CA 1
ATOM 764 C C . VAL A 1 96 ? 4.282 7.622 28.421 1.00 64.00 96 VAL A C 1
ATOM 766 O O . VAL A 1 96 ? 4.187 8.709 27.849 1.00 64.00 96 VAL A O 1
ATOM 769 N N . ASN A 1 97 ? 4.130 7.467 29.742 1.00 50.78 97 ASN A N 1
ATOM 770 C CA . ASN A 1 97 ? 4.089 8.586 30.694 1.00 50.78 97 ASN A CA 1
ATOM 771 C C . ASN A 1 97 ? 5.321 9.487 30.558 1.00 50.78 97 ASN A C 1
ATOM 773 O O . ASN A 1 97 ? 6.428 8.936 30.349 1.00 50.78 97 ASN A O 1
#

InterPro domains:
  IPR008278 4'-phosphopantetheinyl transferase domain [PF01648] (6-71)
  IPR037143 4'-phosphopantetheinyl transferase domain superfamily [G3DSA:3.90.470.20] (2-81)
  IPR037143 4'-phosphopantetheinyl transferase domain superfamily [SSF56214] (4-82)

Secondary structure (DSSP, 8-state):
--HHHHHHHH--HHHHHHHHTS-GGGHHHHHHHHHHHHHHHHHHTT--GGGGGG--TTS--SSEEEEEEETTEEEEEEESS-----GGG--------

Foldseek 3Di:
DPLVVVCVVAADPVLVVQLVPDDPVCNVVSSQQQQQQLVQVCVVVVHDPVCSSVDHSPDDDCWAKEWDDDPPDTHIHIGNDHDYDDPVNDDDDDDDD

Mean predicted aligned error: 3.71 Å

pLDDT: mean 94.33, std 7.32, range [50.78, 98.38]

Sequence (97 aa):
ANWRWLANAVFSLGEHAEMDAVHPDQQLEMFWRIWTRKEAIVKQRGGSAWQIVSVDSTYHSSLSVSHCQLENLSLAICTPTPFTLTADSVQWIDSVN

Nearest PDB structures (foldseek):
  5kso-assembly1_A  TM=3.395E-01  e=1.404E+00  Homo sapiens
  4c8v-assembly6_F  TM=4.636E-01  e=7.535E+00  Xenopus tropicalis
  1chd-assembly1_A  TM=5.287E-01  e=9.218E+00  Salmonella enterica subsp. enterica serovar Typhimurium str. LT2
  8gga-assembly1_A  TM=2.678E-01  e=2.570E+00  Homo sapiens
  6ne6-assembly1_A  TM=2.509E-01  e=7.045E+00  Naegleria fowleri